Protein AF-A0A382QS64-F1 (afdb_monomer_lite)

Radius of gyration: 21.11 Å; chains: 1; bounding box: 55×34×50 Å

Sequence (162 aa):
MAIELFGFSIGRVDKDEKRKKSFALPEPEDGALEAGPTGSAYGMHVDFEGLAKNEKDMIEKYRDMANFPECDQAIDDVINEAIVTNREESPVSISLEKSDLSDNIKESIKTEFTELVRLLDFRKVGYELVKKWYVDGRMYFHIIIDDKNPKRGILELRPIDP

InterPro domains:
  IPR010823 Portal protein Gp20 [PF07230] (55-162)

Secondary structure (DSSP, 8-state):
--EEETTEEES-------S---SS----SSS-----S-TTS-SSS--HHHHHHHHHHHHHHHHHHHTSHHHHHHHHHHHHHH----SSS-S-----TT----HHHHHHHHHHHHHHHHHTTHHHHHHHHHHHHHHHS--EEEEEE-TT-GGG-EEEEEEEP-

pLDDT: mean 74.37, std 18.1, range [33.56, 93.75]

Organism: NCBI:txid408172

Structure (mmCIF, N/CA/C/O backbone):
data_AF-A0A382QS64-F1
#
_entry.id   AF-A0A382QS64-F1
#
loop_
_atom_site.group_PDB
_atom_site.id
_atom_site.type_symbol
_atom_site.label_atom_id
_atom_site.label_alt_id
_atom_site.label_comp_id
_atom_site.label_asym_id
_atom_site.label_entity_id
_atom_site.label_seq_id
_atom_site.pdbx_PDB_ins_code
_atom_site.Cartn_x
_atom_site.Cartn_y
_atom_site.Cartn_z
_atom_site.occupancy
_atom_site.B_iso_or_equiv
_atom_site.auth_seq_id
_atom_site.auth_comp_id
_atom_site.auth_asym_id
_atom_site.auth_atom_id
_atom_site.pdbx_PDB_model_num
ATOM 1 N N . MET A 1 1 ? -34.613 -1.741 -9.339 1.00 38.25 1 MET A N 1
ATOM 2 C CA . MET A 1 1 ? -34.887 -3.174 -9.103 1.00 38.25 1 MET A CA 1
ATOM 3 C C . MET A 1 1 ? -33.625 -3.727 -8.469 1.00 38.25 1 MET A C 1
ATOM 5 O O . MET A 1 1 ? -32.585 -3.642 -9.104 1.00 38.25 1 MET A O 1
ATOM 9 N N . ALA A 1 2 ? -33.677 -4.089 -7.187 1.00 33.56 2 ALA A N 1
ATOM 10 C CA . ALA A 1 2 ? -32.496 -4.518 -6.442 1.00 33.56 2 ALA A CA 1
ATOM 11 C C . ALA A 1 2 ? -32.080 -5.917 -6.911 1.00 33.56 2 ALA A C 1
ATOM 13 O O . ALA A 1 2 ? -32.927 -6.805 -6.998 1.00 33.56 2 ALA A O 1
ATOM 14 N N . ILE A 1 3 ? -30.803 -6.087 -7.240 1.00 49.25 3 ILE A N 1
ATOM 15 C CA . ILE A 1 3 ? -30.200 -7.391 -7.513 1.00 49.25 3 ILE A CA 1
ATOM 16 C C . ILE A 1 3 ? -29.212 -7.637 -6.379 1.00 49.25 3 ILE A C 1
ATOM 18 O O . ILE A 1 3 ? -28.339 -6.808 -6.122 1.00 49.25 3 ILE A O 1
ATOM 22 N N . GLU A 1 4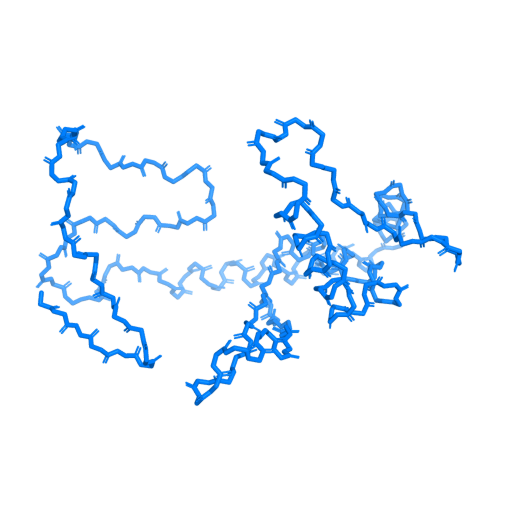 ? -29.388 -8.753 -5.681 1.00 42.53 4 GLU A N 1
ATOM 23 C CA . GLU A 1 4 ? -28.443 -9.218 -4.673 1.00 42.53 4 GLU A CA 1
ATOM 24 C C . GLU A 1 4 ? -27.333 -10.006 -5.366 1.00 42.53 4 GLU A C 1
ATOM 26 O O . GLU A 1 4 ? -27.596 -10.989 -6.062 1.00 42.53 4 GLU A O 1
ATOM 31 N N . LEU A 1 5 ? -26.089 -9.570 -5.177 1.00 41.75 5 LEU A N 1
ATOM 32 C CA . LEU A 1 5 ? -24.909 -10.292 -5.634 1.00 41.75 5 LEU A CA 1
ATOM 33 C C . LEU A 1 5 ? -23.866 -10.270 -4.513 1.00 41.75 5 LEU A C 1
ATOM 35 O O . LEU A 1 5 ? -23.545 -9.211 -3.982 1.00 41.75 5 LEU A O 1
ATOM 39 N N . PHE A 1 6 ? -23.364 -11.450 -4.142 1.00 50.06 6 PHE A N 1
ATOM 40 C CA . PHE A 1 6 ? -22.308 -11.635 -3.134 1.00 50.06 6 PHE A CA 1
ATOM 41 C C . PHE A 1 6 ? -22.556 -10.915 -1.797 1.00 50.06 6 PHE A C 1
ATOM 43 O O . PHE A 1 6 ? -21.678 -10.242 -1.276 1.00 50.06 6 PHE A O 1
ATOM 50 N N . GLY A 1 7 ? -23.767 -11.031 -1.244 1.00 53.16 7 GLY A N 1
ATOM 51 C CA . GLY A 1 7 ? -24.070 -10.515 0.098 1.00 53.16 7 GLY A CA 1
ATOM 52 C C . GLY A 1 7 ? -24.173 -8.988 0.216 1.00 53.16 7 GLY A C 1
ATOM 53 O O . GLY A 1 7 ? -24.480 -8.496 1.298 1.00 53.16 7 GLY A O 1
ATOM 54 N N . PHE A 1 8 ? -24.002 -8.237 -0.878 1.00 50.72 8 PHE A N 1
ATOM 55 C CA . PHE A 1 8 ? -24.231 -6.794 -0.923 1.00 50.72 8 PHE A CA 1
ATOM 56 C C . PHE A 1 8 ? -25.457 -6.454 -1.775 1.00 50.72 8 PHE A C 1
ATOM 58 O O . PHE A 1 8 ? -25.634 -6.935 -2.896 1.00 50.72 8 PHE A O 1
ATOM 65 N N . SER A 1 9 ? -26.306 -5.569 -1.251 1.00 46.97 9 SER A N 1
ATOM 66 C CA . SER A 1 9 ? -27.382 -4.943 -2.014 1.00 46.97 9 SER A CA 1
ATOM 67 C C . SER A 1 9 ? -26.825 -3.753 -2.803 1.00 46.97 9 SER A C 1
ATOM 69 O O . SER A 1 9 ? -26.546 -2.700 -2.224 1.00 46.97 9 SER A O 1
ATOM 71 N N . ILE A 1 10 ? -26.691 -3.879 -4.125 1.00 52.75 10 ILE A N 1
ATOM 72 C CA . ILE A 1 10 ? -26.449 -2.723 -4.999 1.00 52.75 10 ILE A CA 1
ATOM 73 C C . ILE A 1 10 ? -27.797 -2.034 -5.234 1.00 52.75 10 ILE A C 1
ATOM 75 O O . ILE A 1 10 ? -28.620 -2.439 -6.054 1.00 52.75 10 ILE A O 1
ATOM 79 N N . GLY A 1 11 ? -28.043 -1.008 -4.424 1.00 42.03 11 GLY A N 1
ATOM 80 C CA . GLY A 1 11 ? -29.246 -0.187 -4.466 1.00 42.03 11 GLY A CA 1
ATOM 81 C C . GLY A 1 11 ? -29.339 0.663 -3.209 1.00 42.03 11 GLY A C 1
ATOM 82 O O . GLY A 1 11 ? -29.645 0.164 -2.130 1.00 42.03 11 GLY A O 1
ATOM 83 N N . ARG A 1 12 ? -29.061 1.960 -3.340 1.00 46.84 12 ARG A N 1
ATOM 84 C CA . ARG A 1 12 ? -29.266 2.930 -2.266 1.00 46.84 12 ARG A CA 1
ATOM 85 C C . ARG A 1 12 ? -30.778 3.037 -2.048 1.00 46.84 12 ARG A C 1
ATOM 87 O O . ARG A 1 12 ? -31.506 3.343 -2.984 1.00 46.84 12 ARG A O 1
ATOM 94 N N . VAL A 1 13 ? -31.265 2.734 -0.846 1.00 45.25 13 VAL A N 1
ATOM 95 C CA . VAL A 1 13 ? -32.657 3.032 -0.481 1.00 45.25 13 VAL A CA 1
ATOM 96 C C . VAL A 1 13 ? -32.771 4.554 -0.448 1.00 45.25 13 VAL A C 1
ATOM 98 O O . VAL A 1 13 ? -32.215 5.198 0.443 1.00 45.25 13 VAL A O 1
ATOM 101 N N . ASP A 1 14 ? -33.406 5.120 -1.473 1.00 44.34 14 ASP A N 1
ATOM 102 C CA . ASP A 1 14 ? -33.619 6.554 -1.643 1.00 44.34 14 ASP A CA 1
ATOM 103 C C . ASP A 1 14 ? -34.281 7.157 -0.400 1.00 44.34 14 ASP A C 1
ATOM 105 O O . ASP A 1 14 ? -35.472 6.970 -0.143 1.00 44.34 14 ASP A O 1
ATOM 109 N N . LYS A 1 15 ? -33.499 7.897 0.388 1.00 45.78 15 LYS A N 1
ATOM 110 C CA . LYS A 1 15 ? -34.021 8.776 1.443 1.00 45.78 15 LYS A CA 1
ATOM 111 C C . LYS A 1 15 ? -33.520 10.213 1.375 1.00 45.78 15 LYS A C 1
ATOM 113 O O . LYS A 1 15 ? -33.890 10.997 2.236 1.00 45.78 15 LYS A O 1
ATOM 118 N N . ASP A 1 16 ? -32.806 10.577 0.312 1.00 42.16 16 ASP A N 1
ATOM 119 C CA . ASP A 1 16 ? -32.378 11.955 0.065 1.00 42.16 16 ASP A CA 1
ATOM 120 C C . ASP A 1 16 ? -32.664 12.380 -1.382 1.00 42.16 16 ASP A C 1
ATOM 122 O O . ASP A 1 16 ? -31.803 12.855 -2.121 1.00 42.16 16 ASP A O 1
ATOM 126 N N . GLU A 1 17 ? -33.928 12.266 -1.796 1.00 50.81 17 GLU A N 1
ATOM 127 C CA . GLU A 1 17 ? -34.442 13.117 -2.867 1.00 50.81 17 GLU A CA 1
ATOM 128 C C . GLU A 1 17 ? -34.490 14.565 -2.363 1.00 50.81 17 GLU A C 1
ATOM 130 O O . GLU A 1 17 ? -35.501 15.019 -1.824 1.00 50.81 17 GLU A O 1
ATOM 135 N N . LYS A 1 18 ? -33.402 15.322 -2.550 1.00 47.50 18 LYS A N 1
ATOM 136 C CA . LYS A 1 18 ? -33.482 16.779 -2.731 1.00 47.50 18 LYS A CA 1
ATOM 137 C C . LYS A 1 18 ? -32.209 17.367 -3.346 1.00 47.50 18 LYS A C 1
ATOM 139 O O . LYS A 1 18 ? -31.224 17.635 -2.676 1.00 47.50 18 LYS A O 1
ATOM 144 N N . ARG A 1 19 ? -32.382 17.745 -4.619 1.00 46.56 19 ARG A N 1
ATOM 145 C CA . ARG A 1 19 ? -31.751 18.876 -5.326 1.00 46.56 19 ARG A CA 1
ATOM 146 C C . ARG A 1 19 ? -30.283 18.716 -5.738 1.00 46.56 19 ARG A C 1
ATOM 148 O O . ARG A 1 19 ? -29.386 19.213 -5.073 1.00 46.56 19 ARG A O 1
ATOM 155 N N . LYS A 1 20 ? -30.102 18.231 -6.971 1.00 42.62 20 LYS A N 1
ATOM 156 C CA . LYS A 1 20 ? -29.605 19.007 -8.132 1.00 42.62 20 LYS A CA 1
ATOM 157 C C . LYS A 1 20 ? -29.721 18.120 -9.381 1.00 42.62 20 LYS A C 1
ATOM 159 O O . LYS A 1 20 ? -28.864 17.286 -9.629 1.00 42.62 20 LYS A O 1
ATOM 164 N N . LYS A 1 21 ? -30.788 18.280 -10.175 1.00 46.56 21 LYS A N 1
ATOM 165 C CA . LYS A 1 21 ? -30.791 17.786 -11.563 1.00 46.56 21 LYS A CA 1
ATOM 166 C C . LYS A 1 21 ? -29.942 18.758 -12.382 1.00 46.56 21 LYS A C 1
ATOM 168 O O . LYS A 1 21 ? -30.471 19.729 -12.911 1.00 46.56 21 LYS A O 1
ATOM 173 N N . SER A 1 22 ? -28.630 18.545 -12.393 1.00 44.28 22 SER A N 1
ATOM 174 C CA . SER A 1 22 ? -27.782 19.062 -13.465 1.00 44.28 22 SER A CA 1
ATOM 175 C C . SER A 1 22 ? -27.811 18.033 -14.592 1.00 44.28 22 SER A C 1
ATOM 177 O O . SER A 1 22 ? -27.730 16.839 -14.324 1.00 44.28 22 SER A O 1
ATOM 179 N N . PHE A 1 23 ? -27.980 18.481 -15.835 1.00 53.94 23 PHE A N 1
ATOM 180 C CA . PHE A 1 23 ? -27.843 17.622 -17.020 1.00 5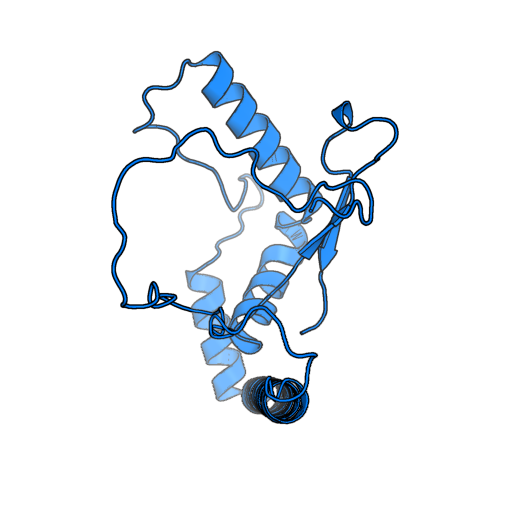3.94 23 PHE A CA 1
ATOM 181 C C . PHE A 1 23 ? -26.372 17.331 -17.351 1.00 53.94 23 PHE A C 1
ATOM 183 O O . PHE A 1 23 ? -26.097 16.514 -18.223 1.00 53.94 23 PHE A O 1
ATOM 190 N N . ALA A 1 24 ? -25.444 18.009 -16.667 1.00 54.03 24 ALA A N 1
ATOM 191 C CA . ALA A 1 24 ? -24.032 17.677 -16.700 1.00 54.03 24 ALA A CA 1
ATOM 192 C C . ALA A 1 24 ? -23.781 16.472 -15.791 1.00 54.03 24 ALA A C 1
ATOM 194 O O . ALA A 1 24 ? -24.189 16.472 -14.624 1.00 54.03 24 ALA A O 1
ATOM 195 N N . LEU A 1 25 ? -23.136 15.459 -16.360 1.00 56.69 25 LEU A N 1
ATOM 196 C CA . LEU A 1 25 ? -22.570 14.339 -15.624 1.00 56.69 25 LEU A CA 1
ATOM 197 C C . LEU A 1 25 ? -21.569 14.865 -14.578 1.00 56.69 25 LEU A C 1
ATOM 199 O O . LEU A 1 25 ? -20.909 15.875 -14.837 1.00 56.69 25 LEU A O 1
ATOM 203 N N . PRO A 1 26 ? -21.525 14.279 -13.370 1.00 60.28 26 PRO A N 1
ATOM 204 C CA . PRO A 1 26 ? -20.541 14.663 -12.371 1.00 60.28 26 PRO A CA 1
ATOM 205 C C . PRO A 1 26 ? -19.158 14.217 -12.844 1.00 60.28 26 PRO A C 1
ATOM 207 O O . PRO A 1 26 ? -18.838 13.050 -12.684 1.00 60.28 26 PRO A O 1
ATOM 210 N N . GLU A 1 27 ? -18.352 15.139 -13.375 1.00 57.28 27 GLU A N 1
ATOM 211 C CA . GLU A 1 27 ? -16.979 14.840 -13.800 1.00 57.28 27 GLU A CA 1
ATOM 212 C C . GLU A 1 27 ? -16.237 14.084 -12.681 1.00 57.28 27 GLU A C 1
ATOM 214 O O . GLU A 1 27 ? -16.058 14.639 -11.590 1.00 57.28 27 GLU A O 1
ATOM 219 N N . PRO A 1 28 ? -15.845 12.813 -12.885 1.00 58.44 28 PRO A N 1
ATOM 220 C CA . PRO A 1 28 ? -15.009 12.117 -11.931 1.00 58.44 28 PRO A CA 1
ATOM 221 C C . PRO A 1 28 ? -13.666 12.838 -11.923 1.00 58.44 28 PRO A C 1
ATOM 223 O O . PRO A 1 28 ? -13.010 12.953 -12.956 1.00 58.44 28 PRO A O 1
ATOM 226 N N . GLU A 1 29 ? -13.282 13.367 -10.763 1.00 57.28 29 GLU A N 1
ATOM 227 C CA . GLU A 1 29 ? -12.073 14.187 -10.644 1.00 57.28 29 GLU A CA 1
ATOM 228 C C . GLU A 1 29 ? -10.789 13.386 -10.919 1.00 57.28 29 GLU A C 1
ATOM 230 O O . GLU A 1 29 ? -9.805 13.980 -11.349 1.00 57.28 29 GLU A O 1
ATOM 235 N N . ASP A 1 30 ? -10.794 12.058 -10.724 1.00 58.66 30 ASP A N 1
ATOM 236 C CA . ASP A 1 30 ? -9.690 11.171 -11.112 1.00 58.66 30 ASP A CA 1
ATOM 237 C C . ASP A 1 30 ? -10.086 9.674 -11.087 1.00 58.66 30 ASP A C 1
ATOM 239 O O . ASP A 1 30 ? -10.998 9.263 -10.361 1.00 58.66 30 ASP A O 1
ATOM 243 N N . GLY A 1 31 ? -9.371 8.847 -11.857 1.00 59.84 31 GLY A N 1
ATOM 244 C CA . GLY A 1 31 ? -9.303 7.380 -11.761 1.00 59.84 31 GLY A CA 1
ATOM 245 C C . GLY A 1 31 ? -10.518 6.569 -12.232 1.00 59.84 31 GLY A C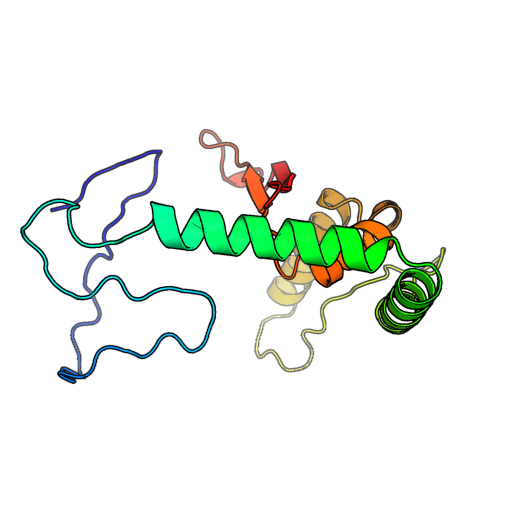 1
ATOM 246 O O . GLY A 1 31 ? -10.354 5.437 -12.687 1.00 59.84 31 GLY A O 1
ATOM 247 N N . ALA A 1 32 ? -11.733 7.109 -12.146 1.00 64.19 32 ALA A N 1
ATOM 248 C CA . ALA A 1 32 ? -12.948 6.421 -12.575 1.00 64.19 32 ALA A CA 1
ATOM 249 C C . ALA A 1 32 ? -13.379 6.876 -13.974 1.00 64.19 32 ALA A C 1
ATOM 251 O O . ALA A 1 32 ? -13.622 8.055 -14.213 1.00 64.19 32 ALA A O 1
ATOM 252 N N . LEU A 1 33 ? -13.533 5.926 -14.897 1.00 57.75 33 LEU A N 1
ATOM 253 C CA . LEU A 1 33 ? -14.139 6.190 -16.200 1.00 57.75 33 LEU A CA 1
ATOM 254 C C . LEU A 1 33 ? -15.654 6.360 -16.037 1.00 57.75 33 LEU A C 1
ATOM 256 O O . LEU A 1 33 ? -16.327 5.484 -15.487 1.00 57.75 33 LEU A O 1
ATOM 260 N N . GLU A 1 34 ? -16.212 7.454 -16.555 1.00 54.75 34 GLU A N 1
ATOM 261 C CA . GLU A 1 34 ? -17.664 7.586 -16.660 1.00 54.75 34 GLU A CA 1
ATOM 262 C C . GLU A 1 34 ? -18.201 6.618 -17.715 1.00 54.75 34 GLU A C 1
ATOM 264 O O . GLU A 1 34 ? -18.066 6.829 -18.921 1.00 54.75 34 GLU A O 1
ATOM 269 N N . ALA A 1 35 ? -18.893 5.572 -17.272 1.00 51.81 35 ALA A N 1
ATOM 270 C CA . ALA A 1 35 ? -19.873 4.926 -18.126 1.00 51.81 35 ALA A CA 1
ATOM 271 C C . ALA A 1 35 ? -21.080 5.873 -18.227 1.00 51.81 35 ALA A C 1
ATOM 273 O O . ALA A 1 35 ? -21.838 6.030 -17.268 1.00 51.81 35 ALA A O 1
ATOM 274 N N . GLY A 1 36 ? -21.231 6.545 -19.372 1.00 44.66 36 GLY A N 1
ATOM 275 C CA . GLY A 1 36 ? -22.323 7.488 -19.611 1.00 44.66 36 GLY A CA 1
ATOM 276 C C . GLY A 1 36 ? -23.713 6.894 -19.304 1.00 44.66 36 GLY A C 1
ATOM 277 O O . GLY A 1 36 ? -23.915 5.677 -19.374 1.00 44.66 36 GLY A O 1
ATOM 278 N N . PRO A 1 37 ? -24.716 7.730 -18.975 1.00 45.78 37 PRO A N 1
ATOM 279 C CA . PRO A 1 37 ? -26.010 7.287 -18.487 1.00 45.78 37 PRO A CA 1
ATOM 280 C C . PRO A 1 37 ? -26.864 6.855 -19.678 1.00 45.78 37 PRO A C 1
ATOM 282 O O . PRO A 1 37 ? -27.729 7.584 -20.152 1.00 45.78 37 PRO A O 1
ATOM 285 N N . THR A 1 38 ? -26.627 5.655 -20.196 1.00 39.66 38 THR A N 1
ATOM 286 C CA . THR A 1 38 ? -27.539 5.008 -21.147 1.00 39.66 38 THR A CA 1
ATOM 287 C C . THR A 1 38 ? -28.050 3.719 -20.527 1.00 39.66 38 THR A C 1
ATOM 289 O O . THR A 1 38 ? -27.745 2.604 -20.943 1.00 39.66 38 THR A O 1
ATOM 292 N N . GLY A 1 39 ? -28.846 3.880 -19.468 1.00 45.06 39 GLY A N 1
ATOM 293 C CA . GLY A 1 39 ? -29.652 2.792 -18.939 1.00 45.06 39 GLY A CA 1
ATOM 294 C C . GLY A 1 39 ? -30.614 2.320 -20.023 1.00 45.06 39 GLY A C 1
ATOM 295 O O . GLY A 1 39 ? -31.574 3.028 -20.306 1.00 45.06 39 GLY A O 1
ATOM 296 N N . SER A 1 40 ? -30.318 1.180 -20.659 1.00 39.78 40 SER A N 1
ATOM 297 C CA . SER A 1 40 ? -31.267 0.205 -21.251 1.00 39.78 40 SER A CA 1
ATOM 298 C C . SER A 1 40 ? -30.719 -0.626 -22.426 1.00 39.78 40 SER A C 1
ATOM 300 O O . SER A 1 40 ? -31.445 -1.493 -22.905 1.00 39.78 40 SER A O 1
ATOM 302 N N . ALA A 1 41 ? -29.463 -0.464 -22.865 1.00 38.91 41 ALA A N 1
ATOM 303 C CA . ALA A 1 41 ? -28.907 -1.271 -23.962 1.00 38.91 41 ALA A CA 1
ATOM 304 C C . ALA A 1 41 ? -27.509 -1.825 -23.634 1.00 38.91 41 ALA A C 1
ATOM 306 O O . ALA A 1 41 ? -26.498 -1.162 -23.823 1.00 38.91 41 ALA A O 1
ATOM 307 N N . TYR A 1 42 ? -27.492 -3.048 -23.096 1.00 40.06 42 TYR A N 1
ATOM 308 C CA . TYR A 1 42 ? -26.424 -4.054 -23.167 1.00 40.06 42 TYR A CA 1
ATOM 309 C C . TYR A 1 42 ? -25.061 -3.604 -23.747 1.00 40.06 42 TYR A C 1
ATOM 311 O O . TYR A 1 42 ? -24.887 -3.575 -24.959 1.00 40.06 42 TYR A O 1
ATOM 319 N N . GLY A 1 43 ? -24.079 -3.352 -22.872 1.00 47.88 43 GLY A N 1
ATOM 320 C CA . GLY A 1 43 ? -22.676 -3.803 -22.983 1.00 47.88 43 GLY A CA 1
ATOM 321 C C . GLY A 1 43 ? -21.811 -3.465 -24.209 1.00 47.88 43 GLY A C 1
ATOM 322 O O . GLY A 1 43 ? -20.672 -3.911 -24.237 1.00 47.88 43 GLY A O 1
ATOM 323 N N . MET A 1 44 ? -22.291 -2.727 -25.213 1.00 46.62 44 MET A N 1
ATOM 324 C CA . MET A 1 44 ? -21.619 -2.666 -26.524 1.00 46.62 44 MET A CA 1
ATOM 325 C C . MET A 1 44 ? -20.724 -1.437 -26.750 1.00 46.62 44 MET A C 1
ATOM 327 O O . MET A 1 44 ? -20.007 -1.385 -27.745 1.00 46.62 44 MET A O 1
ATOM 331 N N . HIS A 1 45 ? -20.712 -0.461 -25.838 1.00 45.25 45 HIS A N 1
ATOM 332 C CA . HIS A 1 45 ? -19.928 0.773 -26.001 1.00 45.25 45 HIS A CA 1
ATOM 333 C C . HIS A 1 45 ? -19.179 1.201 -24.735 1.00 45.25 45 HIS A C 1
ATOM 335 O O . HIS A 1 45 ? -19.029 2.390 -24.475 1.00 45.25 45 HIS A O 1
ATOM 341 N N . VAL A 1 46 ? -18.697 0.243 -23.945 1.00 51.97 46 VAL A N 1
ATOM 342 C CA . VAL A 1 46 ? -17.591 0.524 -23.024 1.00 51.97 46 VAL A CA 1
ATOM 343 C C . VAL A 1 46 ? -16.425 -0.328 -23.496 1.00 51.97 46 VAL A C 1
ATOM 345 O O . VAL A 1 46 ? -16.428 -1.543 -23.309 1.00 51.97 46 VAL A O 1
ATOM 348 N N . ASP A 1 47 ? -15.482 0.300 -24.198 1.00 53.34 47 ASP A N 1
ATOM 349 C CA . ASP A 1 47 ? -14.265 -0.346 -24.693 1.00 53.34 47 ASP A CA 1
ATOM 350 C C . ASP A 1 47 ? -13.303 -0.613 -23.525 1.00 53.34 47 ASP A C 1
ATOM 352 O O . ASP A 1 47 ? -12.270 0.032 -23.356 1.00 53.34 47 ASP A O 1
ATOM 356 N N . PHE A 1 48 ? -13.688 -1.554 -22.663 1.00 56.44 48 PHE A N 1
ATOM 357 C CA . PHE A 1 48 ? -12.848 -2.034 -21.571 1.00 56.44 48 PHE A CA 1
ATOM 358 C C . PHE A 1 48 ? -11.600 -2.752 -22.097 1.00 56.44 48 PHE A C 1
ATOM 360 O O . PHE A 1 48 ? -10.581 -2.780 -21.415 1.00 56.44 48 PHE A O 1
ATOM 367 N N . GLU A 1 49 ? -11.656 -3.327 -23.302 1.00 55.72 49 GLU A N 1
ATOM 368 C CA . GLU A 1 49 ? -10.573 -4.147 -23.843 1.00 55.72 49 GLU A CA 1
ATOM 369 C C . GLU A 1 49 ? -9.415 -3.300 -24.393 1.00 55.72 49 GLU A C 1
ATOM 371 O O . GLU A 1 49 ? -8.254 -3.627 -24.148 1.00 55.72 49 GLU A O 1
ATOM 376 N N . GLY A 1 50 ? -9.701 -2.201 -25.099 1.00 56.62 50 GLY A N 1
ATOM 377 C CA . GLY A 1 50 ? -8.681 -1.265 -25.581 1.00 56.62 50 GLY A CA 1
ATOM 378 C C . GLY A 1 50 ? -8.011 -0.480 -24.451 1.00 56.62 50 GLY A C 1
ATOM 379 O O . GLY A 1 50 ? -6.795 -0.281 -24.469 1.00 56.62 50 GLY A O 1
ATOM 380 N N . LEU A 1 51 ? -8.785 -0.089 -23.435 1.00 58.66 51 LEU A N 1
ATOM 381 C CA . LEU A 1 51 ? -8.279 0.648 -22.275 1.00 58.66 51 LEU A CA 1
ATOM 382 C C . LEU A 1 51 ? -7.430 -0.238 -21.359 1.00 58.66 51 LEU A C 1
ATOM 384 O O . LEU A 1 51 ? -6.298 0.131 -21.067 1.00 58.66 51 LEU A O 1
ATOM 388 N N . ALA A 1 52 ? -7.906 -1.434 -20.994 1.00 60.16 52 ALA A N 1
ATOM 389 C CA . ALA A 1 52 ? -7.139 -2.349 -20.145 1.00 60.16 52 ALA A CA 1
ATOM 390 C C . ALA A 1 52 ? -5.814 -2.787 -20.797 1.00 60.16 52 ALA A C 1
ATOM 392 O O . ALA A 1 52 ? -4.809 -2.940 -20.105 1.00 60.16 52 ALA A O 1
ATOM 393 N N . LYS A 1 53 ? -5.780 -2.952 -22.131 1.00 64.50 53 LYS A N 1
ATOM 394 C CA . LYS A 1 53 ? -4.529 -3.224 -22.862 1.00 64.50 53 LYS A CA 1
ATOM 395 C C . LYS A 1 53 ? -3.553 -2.056 -22.761 1.00 64.50 53 LYS A C 1
ATOM 397 O O . LYS A 1 53 ? -2.397 -2.270 -22.424 1.00 64.50 53 LYS A O 1
ATOM 402 N N . ASN A 1 54 ? -4.023 -0.829 -22.988 1.00 73.25 54 ASN A N 1
ATOM 403 C CA . ASN A 1 54 ? -3.167 0.352 -22.898 1.00 73.25 54 ASN A CA 1
ATOM 404 C C . ASN A 1 54 ? -2.634 0.563 -21.470 1.00 73.25 54 ASN A C 1
ATOM 406 O O . ASN A 1 54 ? -1.465 0.875 -21.283 1.00 73.25 54 ASN A O 1
ATOM 410 N N . GLU A 1 55 ? -3.462 0.346 -20.450 1.00 75.06 55 GLU A N 1
ATOM 411 C CA . GLU A 1 55 ? -3.042 0.450 -19.051 1.00 75.06 55 GLU A CA 1
ATOM 412 C C . GLU A 1 55 ? -1.977 -0.579 -18.676 1.00 75.06 55 GLU A C 1
ATOM 414 O O . GLU A 1 55 ? -0.971 -0.221 -18.061 1.00 75.06 55 GLU A O 1
ATOM 419 N N . LYS A 1 56 ? -2.163 -1.833 -19.094 1.00 81.75 56 LYS A N 1
ATOM 420 C CA . LYS A 1 56 ? -1.178 -2.890 -18.879 1.00 81.75 56 LYS A CA 1
ATOM 421 C C . LYS A 1 56 ? 0.143 -2.580 -19.585 1.00 81.75 56 LYS A C 1
ATOM 423 O O . LYS A 1 56 ? 1.198 -2.675 -18.963 1.00 81.75 56 LYS A O 1
ATOM 428 N N . ASP A 1 57 ? 0.084 -2.137 -20.839 1.00 84.31 57 ASP A N 1
ATOM 429 C CA . ASP A 1 57 ? 1.272 -1.743 -21.603 1.00 84.31 57 ASP A CA 1
ATOM 430 C C . ASP A 1 57 ? 2.016 -0.572 -20.935 1.00 84.31 57 ASP A C 1
ATOM 432 O O . ASP A 1 57 ? 3.241 -0.471 -21.021 1.00 84.31 57 ASP A O 1
ATOM 436 N N . MET A 1 58 ? 1.296 0.338 -20.270 1.00 84.38 58 MET A N 1
ATOM 437 C CA . MET A 1 58 ? 1.901 1.437 -19.514 1.00 84.38 58 MET A CA 1
ATOM 438 C C . MET A 1 58 ? 2.579 0.951 -18.231 1.00 84.38 58 MET A C 1
ATOM 440 O O . MET A 1 58 ? 3.702 1.371 -17.963 1.00 84.38 58 MET A O 1
ATOM 444 N N . ILE A 1 59 ? 1.950 0.043 -17.480 1.00 87.56 59 ILE A N 1
ATOM 445 C CA . ILE A 1 59 ? 2.556 -0.560 -16.282 1.00 87.56 59 ILE A CA 1
ATOM 446 C C . ILE A 1 59 ? 3.833 -1.320 -16.653 1.00 87.56 59 ILE A C 1
ATOM 448 O O . ILE A 1 59 ? 4.862 -1.142 -16.004 1.00 87.56 59 ILE A O 1
ATOM 452 N N . GLU A 1 60 ? 3.805 -2.116 -17.725 1.00 89.12 60 GLU A N 1
ATOM 453 C CA . GLU A 1 60 ? 4.992 -2.830 -18.210 1.00 89.12 60 GLU A CA 1
ATOM 454 C C . GLU A 1 60 ? 6.125 -1.853 -18.560 1.00 89.12 60 GLU A C 1
ATOM 456 O O . GLU A 1 60 ? 7.252 -2.035 -18.104 1.00 89.12 60 GLU A O 1
ATOM 461 N N . LYS A 1 61 ? 5.822 -0.743 -19.248 1.00 89.19 61 LYS A N 1
ATOM 462 C CA . LYS A 1 61 ? 6.814 0.313 -19.523 1.00 89.19 61 LYS A CA 1
ATOM 463 C C . LYS A 1 61 ? 7.364 0.966 -18.257 1.00 89.19 61 LYS A C 1
ATOM 465 O O . LYS A 1 61 ? 8.554 1.267 -18.215 1.00 89.19 61 LYS A O 1
ATOM 470 N N . TYR A 1 62 ? 6.536 1.226 -17.243 1.00 89.94 62 TYR A N 1
ATOM 471 C CA . TYR A 1 62 ? 7.011 1.802 -15.981 1.00 89.94 62 TYR A CA 1
ATOM 472 C C . TYR A 1 62 ? 7.941 0.843 -15.239 1.00 89.94 62 TYR A C 1
ATOM 474 O O . TYR A 1 62 ? 9.005 1.262 -14.782 1.00 89.94 62 TYR A O 1
ATOM 482 N N . ARG A 1 63 ? 7.595 -0.448 -15.197 1.00 90.56 63 ARG A N 1
ATOM 483 C CA . ARG A 1 63 ? 8.447 -1.499 -14.624 1.00 90.56 63 ARG A CA 1
ATOM 484 C C . ARG A 1 63 ? 9.764 -1.634 -15.393 1.00 90.56 63 ARG A C 1
ATOM 486 O O . ARG A 1 63 ? 10.818 -1.728 -14.772 1.00 90.56 63 ARG A O 1
ATOM 493 N N . ASP A 1 64 ? 9.727 -1.562 -16.723 1.00 91.94 64 ASP A N 1
ATOM 494 C CA . ASP A 1 64 ? 10.931 -1.569 -17.559 1.00 91.94 64 ASP A CA 1
ATOM 495 C C . ASP A 1 64 ? 11.822 -0.350 -17.296 1.00 91.94 64 ASP A C 1
ATOM 497 O O . ASP A 1 64 ? 13.040 -0.489 -17.183 1.00 91.94 64 ASP A O 1
ATOM 501 N N . MET A 1 65 ? 11.232 0.840 -17.149 1.00 89.12 65 MET A N 1
ATOM 502 C CA . MET A 1 65 ? 11.980 2.055 -16.822 1.00 89.12 65 MET A CA 1
ATOM 503 C C . MET A 1 65 ? 12.587 2.008 -15.416 1.00 89.12 65 MET A C 1
ATOM 505 O O . MET A 1 65 ? 13.714 2.458 -15.223 1.00 89.12 65 MET A O 1
ATOM 509 N N . ALA A 1 66 ? 11.883 1.420 -14.449 1.00 90.00 66 ALA A N 1
ATOM 510 C CA . ALA A 1 66 ? 12.393 1.239 -13.094 1.00 90.00 66 ALA A CA 1
ATOM 511 C C . ALA A 1 66 ? 13.621 0.310 -13.031 1.00 90.00 66 ALA A C 1
ATOM 513 O O . ALA A 1 66 ? 14.381 0.386 -12.074 1.00 90.00 66 ALA A O 1
ATOM 514 N N . ASN A 1 67 ? 13.868 -0.523 -14.051 1.00 90.25 67 ASN A N 1
ATOM 515 C CA . ASN A 1 67 ? 15.057 -1.381 -14.108 1.00 90.25 67 ASN A CA 1
ATOM 516 C C . ASN A 1 67 ? 16.349 -0.628 -14.476 1.00 90.25 67 ASN A C 1
ATOM 518 O O . ASN A 1 67 ? 17.441 -1.183 -14.322 1.00 90.25 67 ASN A O 1
ATOM 522 N N . PHE A 1 68 ? 16.269 0.602 -14.999 1.00 93.38 68 PHE A N 1
ATOM 523 C CA . PHE A 1 68 ? 17.473 1.390 -15.270 1.00 93.38 68 PHE A CA 1
ATOM 524 C C . PHE A 1 68 ? 18.104 1.856 -13.948 1.00 93.38 68 PHE A C 1
ATOM 526 O O . PHE A 1 68 ? 17.397 2.448 -13.137 1.00 93.38 68 PHE A O 1
ATOM 533 N N . PRO A 1 69 ? 19.426 1.684 -13.734 1.00 92.62 69 PRO A N 1
ATOM 534 C CA . PRO A 1 69 ? 20.064 1.987 -12.447 1.00 92.62 69 PRO A CA 1
ATOM 535 C C . PRO A 1 69 ? 19.871 3.427 -11.952 1.00 92.62 69 PRO A C 1
ATOM 537 O O . PRO A 1 69 ? 19.715 3.656 -10.759 1.00 92.62 69 PRO A O 1
ATOM 540 N N . GLU A 1 70 ? 19.866 4.402 -12.864 1.00 92.19 70 GLU A N 1
ATOM 541 C CA . GLU A 1 70 ? 19.649 5.817 -12.530 1.00 92.19 70 GLU A CA 1
ATOM 542 C C . GLU A 1 70 ? 18.204 6.078 -12.078 1.00 92.19 70 GLU A C 1
ATOM 544 O O . GLU A 1 70 ? 17.967 6.869 -11.166 1.00 92.19 70 GLU A O 1
ATOM 549 N N . CYS A 1 71 ? 17.239 5.391 -12.696 1.00 91.19 71 CYS A N 1
ATOM 550 C CA . CYS A 1 71 ? 15.831 5.477 -12.326 1.00 91.19 71 CYS A CA 1
ATOM 551 C C . CYS A 1 71 ? 15.556 4.740 -11.013 1.00 91.19 71 CYS A C 1
ATOM 553 O O . CYS A 1 71 ? 14.848 5.285 -10.175 1.00 91.19 71 CYS A O 1
ATOM 555 N N . ASP A 1 72 ? 16.134 3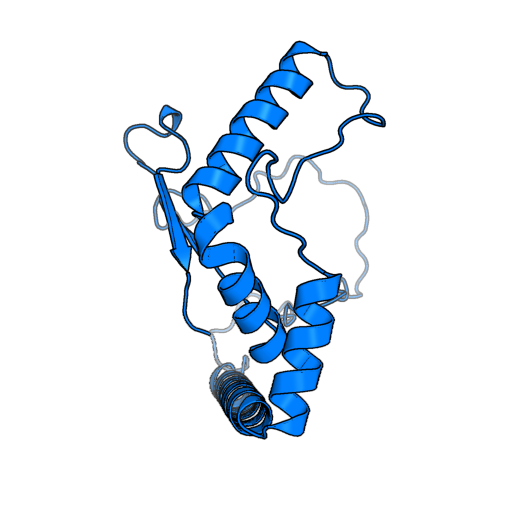.554 -10.811 1.00 91.75 72 ASP A N 1
ATOM 556 C CA . ASP A 1 72 ? 16.006 2.790 -9.564 1.00 91.75 72 ASP A CA 1
ATOM 557 C C . ASP A 1 72 ? 16.533 3.597 -8.372 1.00 91.75 72 ASP A C 1
ATOM 559 O O . ASP A 1 72 ? 15.842 3.740 -7.366 1.00 91.75 72 ASP A O 1
ATOM 563 N N . GLN A 1 73 ? 17.699 4.235 -8.529 1.00 93.75 73 GLN A N 1
ATOM 564 C CA . GLN A 1 73 ? 18.252 5.115 -7.502 1.0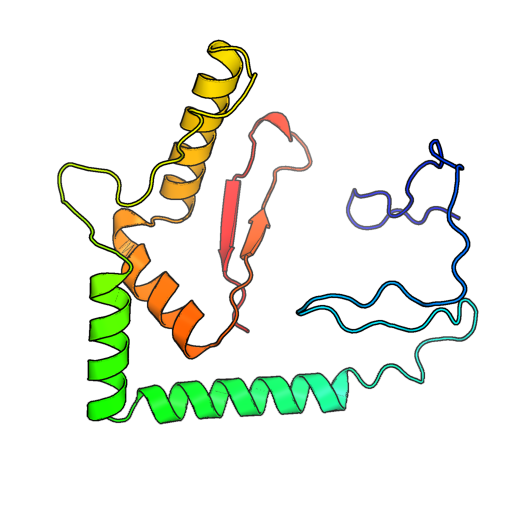0 93.75 73 GLN A CA 1
ATOM 565 C C . GLN A 1 73 ? 17.338 6.316 -7.217 1.00 93.75 73 GLN A C 1
ATOM 567 O O . GLN A 1 73 ? 17.082 6.627 -6.058 1.00 93.75 73 GLN A O 1
ATOM 572 N N . ALA A 1 74 ? 16.805 6.968 -8.255 1.00 93.69 74 ALA A N 1
ATOM 573 C CA . ALA A 1 74 ? 15.885 8.089 -8.075 1.00 93.69 74 ALA A CA 1
ATOM 574 C C . ALA A 1 74 ? 14.574 7.670 -7.382 1.00 93.69 74 ALA A C 1
ATOM 576 O O . ALA A 1 74 ? 14.051 8.407 -6.548 1.00 93.69 74 ALA A O 1
ATOM 577 N N . ILE A 1 75 ? 14.046 6.488 -7.710 1.00 92.19 75 ILE A N 1
ATOM 578 C CA . ILE A 1 75 ? 12.859 5.915 -7.067 1.00 92.19 75 ILE A CA 1
ATOM 579 C C . ILE A 1 75 ? 13.152 5.629 -5.590 1.00 92.19 75 ILE A C 1
ATOM 581 O O . ILE A 1 75 ? 12.358 6.001 -4.726 1.00 92.19 75 ILE A O 1
ATOM 585 N N . ASP A 1 76 ? 14.295 5.013 -5.293 1.00 91.56 76 ASP A N 1
ATOM 586 C CA . ASP A 1 76 ? 14.707 4.712 -3.925 1.00 91.56 76 ASP A CA 1
ATOM 587 C C . ASP A 1 76 ? 14.890 5.987 -3.089 1.00 91.56 76 ASP A C 1
ATOM 589 O O . ASP A 1 76 ? 14.448 6.029 -1.941 1.00 91.56 76 ASP A O 1
ATOM 593 N N . ASP A 1 77 ? 15.466 7.052 -3.651 1.00 93.00 77 ASP A N 1
ATOM 594 C CA . ASP A 1 77 ? 15.603 8.340 -2.961 1.00 93.00 77 ASP A CA 1
ATOM 595 C C . ASP A 1 77 ? 14.227 8.922 -2.582 1.00 93.00 77 ASP A C 1
ATOM 597 O O . ASP A 1 77 ? 14.005 9.295 -1.427 1.00 93.00 77 ASP A O 1
ATOM 601 N N . VAL A 1 78 ? 13.259 8.910 -3.509 1.00 92.81 78 VAL A N 1
ATOM 602 C CA . VAL A 1 78 ? 11.884 9.380 -3.250 1.00 92.81 78 VAL A CA 1
ATOM 603 C C . VAL A 1 78 ? 11.199 8.554 -2.158 1.00 92.81 78 VAL A C 1
ATOM 605 O O . VAL A 1 78 ? 10.540 9.108 -1.277 1.00 92.81 78 VAL A O 1
ATOM 608 N N . ILE A 1 79 ? 11.339 7.227 -2.188 1.00 91.69 79 ILE A N 1
ATOM 609 C CA . ILE A 1 79 ? 10.678 6.346 -1.214 1.00 91.69 79 ILE A CA 1
ATOM 610 C C . ILE A 1 79 ? 11.317 6.484 0.168 1.00 91.69 79 ILE A C 1
ATOM 612 O O . ILE A 1 79 ? 10.595 6.492 1.166 1.00 91.69 79 ILE A O 1
ATOM 616 N N . ASN A 1 80 ? 12.642 6.629 0.240 1.00 89.94 80 ASN A N 1
ATOM 617 C CA . ASN A 1 80 ? 13.353 6.846 1.499 1.00 89.94 80 ASN A CA 1
ATOM 618 C C . ASN A 1 80 ? 12.976 8.181 2.157 1.00 89.94 80 ASN A C 1
ATOM 620 O O . ASN A 1 80 ? 12.904 8.255 3.384 1.00 89.94 80 ASN A O 1
ATOM 624 N N . GLU A 1 81 ? 12.698 9.225 1.369 1.00 89.19 81 GLU A N 1
ATOM 625 C CA . GLU A 1 81 ? 12.143 10.478 1.895 1.00 89.19 81 GLU A CA 1
ATOM 626 C C . GLU A 1 81 ? 10.673 10.336 2.319 1.00 89.19 81 GLU A C 1
ATOM 628 O O . GLU A 1 81 ? 10.254 10.936 3.312 1.00 89.19 81 GLU A O 1
ATOM 633 N N . ALA A 1 82 ? 9.883 9.533 1.600 1.00 86.88 82 ALA A N 1
ATOM 634 C CA . ALA A 1 82 ? 8.462 9.348 1.882 1.00 86.88 82 ALA A CA 1
ATOM 635 C C . ALA A 1 82 ? 8.194 8.483 3.125 1.00 86.88 82 ALA A C 1
ATOM 637 O O . ALA A 1 82 ? 7.260 8.760 3.881 1.00 86.88 82 ALA A O 1
ATOM 638 N N . ILE A 1 83 ? 8.978 7.421 3.336 1.00 85.56 83 ILE A N 1
ATOM 639 C CA . ILE A 1 83 ? 8.789 6.474 4.437 1.00 85.56 83 ILE A CA 1
ATOM 640 C C . ILE A 1 83 ? 10.088 6.291 5.200 1.00 85.56 83 ILE A C 1
ATOM 642 O O . ILE A 1 83 ? 11.022 5.634 4.749 1.00 85.56 83 ILE A O 1
ATOM 646 N N . VAL A 1 84 ? 10.069 6.748 6.447 1.00 81.75 84 VAL A N 1
ATOM 647 C CA . VAL A 1 84 ? 11.135 6.488 7.408 1.00 81.75 84 VAL A CA 1
ATOM 648 C C . VAL A 1 84 ? 10.641 5.460 8.417 1.00 81.75 84 VAL A C 1
ATOM 650 O O . VAL A 1 84 ? 9.789 5.741 9.259 1.00 81.75 84 VAL A O 1
ATOM 653 N N . THR A 1 85 ? 11.173 4.241 8.346 1.00 75.75 85 THR A N 1
ATOM 654 C CA . THR A 1 85 ? 10.877 3.199 9.336 1.00 75.75 85 THR A CA 1
ATOM 655 C C . THR A 1 85 ? 11.912 3.223 10.458 1.00 75.75 85 THR A C 1
ATOM 657 O O . THR A 1 85 ? 13.100 3.018 10.209 1.00 75.75 85 THR A O 1
ATOM 660 N N . ASN A 1 86 ? 11.472 3.408 11.704 1.00 75.38 86 ASN A N 1
ATOM 661 C CA . ASN A 1 86 ? 12.310 3.228 12.891 1.00 75.38 86 ASN A CA 1
ATOM 662 C C . ASN A 1 86 ? 12.016 1.864 13.553 1.00 75.38 86 ASN A C 1
ATOM 664 O O . ASN A 1 86 ? 10.948 1.282 13.367 1.00 75.38 86 ASN A O 1
ATOM 668 N N . ARG A 1 87 ? 12.962 1.324 14.331 1.00 70.06 87 ARG A N 1
ATOM 669 C CA . ARG A 1 87 ? 12.778 0.063 15.075 1.00 70.06 87 ARG A CA 1
ATOM 670 C C . ARG A 1 87 ? 11.819 0.212 16.255 1.00 70.06 87 ARG A C 1
ATOM 672 O O . ARG A 1 87 ? 11.148 -0.757 16.610 1.00 70.06 87 ARG A O 1
ATOM 679 N N . GLU A 1 88 ? 11.779 1.395 16.859 1.00 73.56 88 GLU A N 1
ATOM 680 C CA . GLU A 1 88 ? 11.031 1.648 18.096 1.00 73.56 88 GLU A CA 1
ATOM 681 C C . GLU A 1 88 ? 9.611 2.167 17.841 1.00 73.56 88 GLU A C 1
ATOM 683 O O . GLU A 1 88 ? 8.704 1.871 18.616 1.00 73.56 88 GLU A O 1
ATOM 688 N N . GLU A 1 89 ? 9.386 2.863 16.724 1.00 74.94 89 GLU A N 1
ATOM 689 C CA . GLU A 1 89 ? 8.119 3.539 16.433 1.00 74.94 89 GLU A CA 1
ATOM 690 C C . GLU A 1 89 ? 7.391 2.947 15.222 1.00 74.94 89 GLU A C 1
ATOM 692 O O . GLU A 1 89 ? 7.988 2.349 14.325 1.00 74.94 89 GLU A O 1
ATOM 697 N N . SER A 1 90 ? 6.062 3.095 15.208 1.00 73.56 90 SER A N 1
ATOM 698 C CA . SER A 1 90 ? 5.258 2.751 14.034 1.00 73.56 90 SER A CA 1
ATOM 699 C C . SER A 1 90 ? 5.554 3.747 12.908 1.00 73.56 90 SER A C 1
ATOM 701 O O . SER A 1 90 ? 5.520 4.949 13.163 1.00 73.56 90 SER A O 1
ATOM 703 N N . PRO A 1 91 ? 5.785 3.286 11.667 1.00 75.94 91 PRO A N 1
ATOM 704 C CA . PRO A 1 91 ? 6.117 4.170 10.547 1.00 75.94 91 PRO A CA 1
ATOM 705 C C . PRO A 1 91 ? 4.963 5.093 10.134 1.00 75.94 91 PRO A C 1
ATOM 707 O O . PRO A 1 91 ? 5.193 6.131 9.527 1.00 75.94 91 PRO A O 1
ATOM 710 N N . VAL A 1 92 ? 3.719 4.728 10.459 1.00 85.12 92 VAL A N 1
ATOM 711 C CA . VAL A 1 92 ? 2.529 5.535 10.169 1.00 85.12 92 VAL A CA 1
ATOM 712 C C . VAL A 1 92 ? 1.628 5.556 11.399 1.00 85.12 92 VAL A C 1
ATOM 714 O O . VAL A 1 92 ? 1.430 4.532 12.062 1.00 85.12 92 VAL A O 1
ATOM 717 N N . SER A 1 93 ? 1.071 6.730 11.698 1.00 85.44 93 SER A N 1
ATOM 718 C CA . SER A 1 93 ? 0.066 6.928 12.742 1.00 85.44 93 SER A CA 1
ATOM 719 C C . SER A 1 93 ? -1.016 7.901 12.273 1.00 85.44 93 SER A C 1
ATOM 721 O O . SER A 1 93 ? -0.776 8.757 11.422 1.00 85.44 93 SER A O 1
ATOM 723 N N . ILE A 1 94 ? -2.223 7.754 12.819 1.00 87.81 94 ILE A N 1
ATOM 724 C CA . ILE A 1 94 ? -3.356 8.626 12.507 1.00 87.81 94 ILE A CA 1
ATOM 725 C C . ILE A 1 94 ? -3.463 9.761 13.533 1.00 87.81 94 ILE A C 1
ATOM 727 O O . ILE A 1 94 ? -3.558 9.522 14.741 1.00 87.81 94 ILE A O 1
ATOM 731 N N . SER A 1 95 ? -3.487 11.008 13.054 1.00 87.00 95 SER A N 1
ATOM 732 C CA . SER A 1 95 ? -3.764 12.181 13.891 1.00 87.00 95 SER A CA 1
ATOM 733 C C . SER A 1 95 ? -5.249 12.543 13.830 1.00 87.00 95 SER A C 1
ATOM 735 O O . SER A 1 95 ? -5.799 12.800 12.762 1.00 87.00 95 SER A O 1
ATOM 737 N N . LEU A 1 96 ? -5.902 12.565 14.995 1.00 87.88 96 LEU A N 1
ATOM 738 C CA . LEU A 1 96 ? -7.329 12.887 15.158 1.00 87.88 96 LEU A CA 1
ATOM 739 C C . LEU A 1 96 ? -7.545 14.221 15.892 1.00 87.88 96 LEU A C 1
ATOM 741 O O . LEU A 1 96 ? -8.619 14.459 16.449 1.00 87.88 96 LEU A O 1
ATOM 745 N N . GLU A 1 97 ? -6.535 15.092 15.913 1.00 81.75 97 GLU A N 1
ATOM 746 C CA . GLU A 1 97 ? -6.528 16.327 16.714 1.00 81.75 97 GLU A CA 1
ATOM 747 C C . GLU A 1 97 ? -7.641 17.308 16.338 1.00 81.75 97 GLU A C 1
ATOM 749 O O . GLU A 1 97 ? -8.233 17.935 17.210 1.00 81.75 97 GLU A O 1
ATOM 754 N N . LYS A 1 98 ? -7.974 17.400 15.049 1.00 83.88 98 LYS A N 1
ATOM 755 C CA . LYS A 1 98 ? -9.010 18.310 14.534 1.00 83.88 98 LYS A CA 1
ATOM 756 C C . LYS A 1 98 ? -10.411 17.692 14.494 1.00 83.88 98 LYS A C 1
ATOM 758 O O . LYS A 1 98 ? -11.286 18.236 13.831 1.00 83.88 98 LYS A O 1
ATOM 763 N N . SER A 1 99 ? -10.622 16.537 15.128 1.00 81.12 99 SER A N 1
ATOM 764 C CA . SER A 1 99 ? -11.921 15.856 15.093 1.00 81.12 99 SER A CA 1
ATOM 765 C C . SER A 1 99 ? -12.765 16.158 16.335 1.00 81.12 99 SER A C 1
ATOM 767 O O . SER A 1 99 ? -12.315 15.970 17.471 1.00 81.12 99 SER A O 1
ATOM 769 N N . ASP A 1 100 ? -14.026 16.537 16.111 1.00 83.81 100 ASP A N 1
ATOM 770 C CA . ASP A 1 100 ? -15.064 16.742 17.138 1.00 83.81 100 ASP A CA 1
ATOM 771 C C . ASP A 1 100 ? -15.642 15.409 17.666 1.00 83.81 100 ASP A C 1
ATOM 773 O O . ASP A 1 100 ? -16.823 15.287 17.988 1.00 83.81 100 ASP A O 1
ATOM 777 N N . LEU A 1 101 ? -14.817 14.361 17.706 1.00 86.69 101 LEU A N 1
ATOM 778 C CA . LEU A 1 101 ? -15.205 13.028 18.162 1.00 86.69 101 LEU A CA 1
ATOM 779 C C . LEU A 1 101 ? -14.947 12.871 19.663 1.00 86.69 101 LEU A C 1
ATOM 781 O O . LEU A 1 101 ? -14.018 13.468 20.214 1.00 86.69 101 LEU A O 1
ATOM 785 N N . SER A 1 102 ? -15.743 12.022 20.315 1.00 89.44 102 SER A N 1
ATOM 786 C CA . SER A 1 102 ? -15.499 11.637 21.705 1.00 89.44 102 SER A CA 1
ATOM 787 C C . SER A 1 102 ? -14.206 10.829 21.833 1.00 89.44 102 SER A C 1
ATOM 789 O O . SER A 1 102 ? -13.820 10.099 20.916 1.00 89.44 102 SER A O 1
ATOM 791 N N . ASP A 1 103 ? -13.547 10.928 22.988 1.00 87.25 103 ASP A N 1
ATOM 792 C CA . ASP A 1 103 ? -12.242 10.291 23.209 1.00 87.25 103 ASP A CA 1
ATOM 793 C C . ASP A 1 103 ? -12.290 8.768 23.037 1.00 87.25 103 ASP A C 1
ATOM 795 O O . ASP A 1 103 ? -11.385 8.188 22.444 1.00 87.25 103 ASP A O 1
ATOM 799 N N . ASN A 1 104 ? -13.397 8.132 23.431 1.00 90.75 104 ASN A N 1
ATOM 800 C CA . ASN A 1 104 ? -13.609 6.693 23.248 1.00 90.75 104 ASN A CA 1
ATOM 801 C C . ASN A 1 104 ? -13.632 6.289 21.756 1.00 90.75 104 ASN A C 1
ATOM 803 O O . ASN A 1 104 ? -13.036 5.291 21.351 1.00 90.75 104 ASN A O 1
ATOM 807 N N . ILE A 1 105 ? -14.274 7.096 20.902 1.00 89.00 105 ILE A N 1
ATOM 808 C CA . ILE A 1 105 ? -14.294 6.841 19.454 1.00 89.00 105 ILE A CA 1
ATOM 809 C C . ILE A 1 105 ? -12.905 7.085 18.858 1.00 89.00 105 ILE A C 1
ATOM 811 O O . ILE A 1 105 ? -12.448 6.297 18.033 1.00 89.00 105 ILE A O 1
ATOM 815 N N . LYS A 1 106 ? -12.202 8.137 19.297 1.00 89.06 106 LYS A N 1
ATOM 816 C CA . LYS A 1 106 ? -10.829 8.417 18.851 1.00 89.06 106 LYS A CA 1
ATOM 817 C C . LYS A 1 106 ? -9.880 7.268 19.192 1.00 89.06 106 LYS A C 1
ATOM 819 O O . LYS A 1 106 ? -9.066 6.886 18.356 1.00 89.06 106 LYS A O 1
ATOM 824 N N . GLU A 1 107 ? -9.985 6.713 20.394 1.00 90.38 107 GLU A N 1
ATOM 825 C CA . GLU A 1 107 ? -9.187 5.564 20.828 1.00 90.38 107 GLU A CA 1
ATOM 826 C C . GLU A 1 107 ? -9.528 4.295 20.040 1.00 90.38 107 GLU A C 1
ATOM 828 O O . GLU A 1 107 ? -8.626 3.592 19.578 1.00 90.38 107 GLU A O 1
ATOM 833 N N . SER A 1 108 ? -10.817 4.051 19.790 1.00 90.44 108 SER A N 1
ATOM 834 C CA . SER A 1 108 ? -11.263 2.936 18.949 1.00 90.44 108 SER A CA 1
ATOM 835 C C . SER A 1 108 ? -10.678 3.036 17.534 1.00 90.44 108 SER A C 1
ATOM 837 O O . SER A 1 108 ? -10.090 2.079 17.043 1.00 90.44 108 SER A O 1
ATOM 839 N N . ILE A 1 109 ? -10.735 4.216 16.902 1.00 90.44 109 ILE A N 1
ATOM 840 C CA . ILE A 1 109 ? -10.163 4.442 15.562 1.00 90.44 109 ILE A CA 1
ATOM 841 C C . ILE A 1 109 ? -8.649 4.214 15.557 1.00 90.44 109 ILE A C 1
ATOM 843 O O . ILE A 1 109 ? -8.124 3.595 14.635 1.00 90.44 109 ILE A O 1
ATOM 847 N N . LYS A 1 110 ? -7.931 4.698 16.577 1.00 90.69 110 LYS A N 1
ATOM 848 C CA . LYS A 1 110 ? -6.480 4.484 16.694 1.00 90.69 110 LYS A CA 1
ATOM 849 C C . LYS A 1 110 ? -6.131 2.999 16.824 1.00 90.69 110 LYS A C 1
ATOM 851 O O . LYS A 1 110 ? -5.163 2.550 16.209 1.00 90.69 110 LYS A O 1
ATOM 856 N N . THR A 1 111 ? -6.923 2.250 17.590 1.00 90.75 111 THR A N 1
ATOM 857 C CA . THR A 1 111 ? -6.765 0.799 17.756 1.00 90.75 111 THR A CA 1
ATOM 858 C C . THR A 1 111 ? -6.961 0.073 16.427 1.00 90.75 111 THR A C 1
ATOM 860 O O . THR A 1 111 ? -6.068 -0.651 15.993 1.00 90.75 111 THR A O 1
ATOM 863 N N . GLU A 1 112 ? -8.065 0.346 15.728 1.00 90.00 112 GLU A N 1
ATOM 864 C CA . GLU A 1 112 ? -8.359 -0.269 14.426 1.00 90.00 112 GLU A CA 1
ATOM 865 C C . GLU A 1 112 ? -7.333 0.121 13.352 1.00 90.00 112 GLU A C 1
ATOM 867 O O . GLU A 1 112 ? -6.909 -0.713 12.557 1.00 90.00 112 GLU A O 1
ATOM 872 N N . PHE A 1 113 ? -6.856 1.368 13.348 1.00 90.75 113 PHE A N 1
ATOM 873 C CA . PHE A 1 113 ? -5.802 1.800 12.430 1.00 90.75 113 PHE A CA 1
ATOM 874 C C . PHE A 1 113 ? -4.488 1.049 12.674 1.00 90.75 113 PHE A C 1
ATOM 876 O O . PHE A 1 113 ? -3.821 0.630 11.730 1.00 90.75 113 PHE A O 1
ATOM 883 N N . THR A 1 114 ? -4.126 0.839 13.940 1.00 89.31 114 THR A N 1
ATOM 884 C CA . THR A 1 114 ? -2.931 0.063 14.301 1.00 89.31 114 THR A CA 1
ATOM 885 C C . THR A 1 114 ? -3.062 -1.387 13.838 1.00 89.31 114 THR A C 1
ATOM 887 O O . THR A 1 114 ? -2.098 -1.961 13.327 1.00 89.31 114 THR A O 1
ATOM 890 N N . GLU A 1 115 ? -4.259 -1.962 13.952 1.00 88.56 115 GLU A N 1
ATOM 891 C CA . GLU A 1 115 ? -4.546 -3.306 13.459 1.00 88.56 115 GLU A CA 1
ATOM 892 C C . GLU A 1 115 ? -4.458 -3.392 11.927 1.00 88.56 115 GLU A C 1
ATOM 894 O O . GLU A 1 115 ? -3.851 -4.323 11.407 1.00 88.56 115 GLU A O 1
ATOM 899 N N . LEU A 1 116 ? -4.946 -2.393 11.185 1.00 88.62 116 LEU A N 1
ATOM 900 C CA . LEU A 1 116 ? -4.793 -2.335 9.724 1.00 88.62 116 LEU A CA 1
ATOM 901 C C . LEU A 1 116 ? -3.323 -2.276 9.287 1.00 88.62 116 LEU A C 1
ATOM 903 O O . LEU A 1 116 ? -2.910 -3.012 8.390 1.00 88.62 116 LEU A O 1
ATOM 907 N N . VAL A 1 117 ? -2.515 -1.438 9.942 1.00 88.19 117 VAL A N 1
ATOM 908 C CA . VAL A 1 117 ? -1.068 -1.343 9.677 1.00 88.19 117 VAL A CA 1
ATOM 909 C C . VAL A 1 117 ? -0.372 -2.676 9.980 1.00 88.19 117 VAL A C 1
ATOM 911 O O . VAL A 1 117 ? 0.554 -3.070 9.265 1.00 88.19 117 VAL A O 1
ATOM 914 N N . ARG A 1 118 ? -0.843 -3.402 11.005 1.00 86.69 118 ARG A N 1
ATOM 915 C CA . ARG A 1 118 ? -0.381 -4.755 11.343 1.00 86.69 118 ARG A CA 1
ATOM 916 C C . ARG A 1 118 ? -0.776 -5.783 10.280 1.00 86.69 118 ARG A C 1
ATOM 918 O O . ARG A 1 118 ? 0.066 -6.593 9.909 1.00 86.69 118 ARG A O 1
ATOM 925 N N . LEU A 1 119 ? -2.014 -5.748 9.779 1.00 87.25 119 LEU A N 1
ATOM 926 C CA . LEU A 1 119 ? -2.507 -6.655 8.733 1.00 87.25 119 LEU A CA 1
ATOM 927 C C 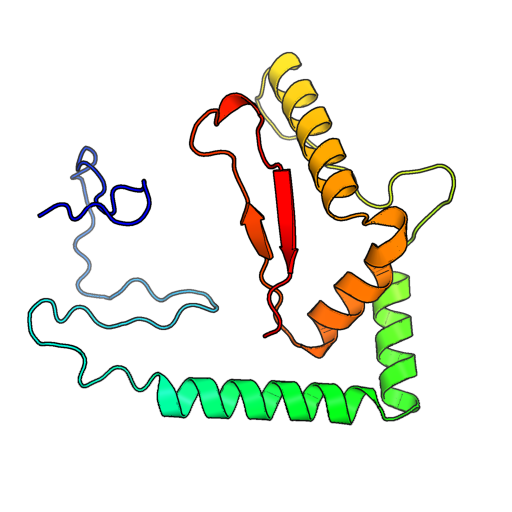. LEU A 1 119 ? -1.757 -6.487 7.407 1.00 87.25 119 LEU A C 1
ATOM 929 O O . LEU A 1 119 ? -1.519 -7.473 6.715 1.00 87.25 119 LEU A O 1
ATOM 933 N N . LEU A 1 120 ? -1.353 -5.260 7.073 1.00 85.69 120 LEU A N 1
ATOM 934 C CA . LEU A 1 120 ? -0.521 -4.971 5.900 1.00 85.69 120 LEU A CA 1
ATOM 935 C C . LEU A 1 120 ? 0.957 -5.354 6.083 1.00 85.69 120 LEU A C 1
ATOM 937 O O . LEU A 1 120 ? 1.731 -5.231 5.137 1.00 85.69 120 LEU A O 1
ATOM 941 N N . ASP A 1 121 ? 1.366 -5.771 7.287 1.00 85.81 121 ASP A N 1
ATOM 942 C CA . ASP A 1 121 ? 2.766 -5.997 7.677 1.00 85.81 121 ASP A CA 1
ATOM 943 C C . ASP A 1 121 ? 3.688 -4.832 7.259 1.00 85.81 121 ASP A C 1
ATOM 945 O O . ASP A 1 121 ? 4.823 -4.999 6.796 1.00 85.81 121 ASP A O 1
ATOM 949 N N . PHE A 1 122 ? 3.177 -3.604 7.411 1.00 84.56 122 PHE A N 1
ATOM 950 C CA . PHE A 1 122 ? 3.792 -2.404 6.840 1.00 84.56 122 PHE A CA 1
ATOM 951 C C . PHE A 1 122 ? 5.183 -2.123 7.422 1.00 84.56 122 PHE A C 1
ATOM 953 O O . PHE A 1 122 ? 6.035 -1.533 6.767 1.00 84.56 122 PHE A O 1
ATOM 960 N N . ARG A 1 123 ? 5.468 -2.599 8.639 1.00 80.50 123 ARG A N 1
ATOM 961 C CA . ARG A 1 123 ? 6.801 -2.479 9.247 1.00 80.50 123 ARG A CA 1
ATOM 962 C C . ARG A 1 123 ? 7.876 -3.221 8.449 1.00 80.50 123 ARG A C 1
ATOM 964 O O . ARG A 1 123 ? 9.021 -2.784 8.434 1.00 80.50 123 ARG A O 1
ATOM 971 N N . LYS A 1 124 ? 7.526 -4.352 7.836 1.00 83.19 124 LYS A N 1
ATOM 972 C CA . LYS A 1 124 ? 8.466 -5.198 7.096 1.00 83.19 124 LYS A CA 1
ATOM 973 C C . LYS A 1 124 ? 8.413 -4.933 5.597 1.00 83.19 124 LYS A C 1
ATOM 975 O O . LYS A 1 124 ? 9.453 -4.935 4.951 1.00 83.19 124 LYS A O 1
ATOM 980 N N . VAL A 1 125 ? 7.210 -4.741 5.057 1.00 86.31 125 VAL A N 1
ATOM 981 C CA . VAL A 1 125 ? 6.966 -4.678 3.607 1.00 86.31 125 VAL A CA 1
ATOM 982 C C . VAL A 1 125 ? 6.613 -3.260 3.141 1.00 86.31 125 VAL A C 1
ATOM 984 O O . VAL A 1 125 ? 6.477 -3.038 1.948 1.00 86.31 125 VAL A O 1
ATOM 987 N N . GLY A 1 126 ? 6.502 -2.272 4.035 1.00 85.19 126 GLY A N 1
ATOM 988 C CA . GLY A 1 126 ? 6.040 -0.920 3.690 1.00 85.19 126 GLY A CA 1
ATOM 989 C C . GLY A 1 126 ? 6.875 -0.226 2.614 1.00 85.19 126 GLY A C 1
ATOM 990 O O . GLY A 1 126 ? 6.303 0.383 1.714 1.00 85.19 126 GLY A O 1
ATOM 991 N N . TYR A 1 127 ? 8.202 -0.391 2.657 1.00 88.62 127 TYR A N 1
ATOM 992 C CA . TYR A 1 127 ? 9.103 0.129 1.623 1.00 88.62 127 TYR A CA 1
ATOM 993 C C . TYR A 1 127 ? 8.760 -0.441 0.240 1.00 88.62 127 TYR A C 1
ATOM 995 O O . TYR A 1 127 ? 8.439 0.296 -0.687 1.00 88.62 127 TYR A O 1
ATOM 1003 N N . GLU A 1 128 ? 8.732 -1.770 0.129 1.00 88.44 128 GLU A N 1
ATOM 1004 C CA . GLU A 1 128 ? 8.397 -2.481 -1.109 1.00 88.44 128 GLU A CA 1
ATOM 1005 C C . GLU A 1 128 ? 6.973 -2.184 -1.588 1.00 88.44 128 GLU A C 1
ATOM 1007 O O . GLU A 1 128 ? 6.712 -2.109 -2.787 1.00 88.44 128 GLU A O 1
ATOM 1012 N N . LEU A 1 129 ? 6.037 -2.011 -0.655 1.00 89.50 129 LEU A N 1
ATOM 1013 C CA . LEU A 1 129 ? 4.646 -1.716 -0.966 1.00 89.50 129 LEU A CA 1
ATOM 1014 C C . LEU A 1 129 ? 4.515 -0.352 -1.645 1.00 89.50 129 LEU A C 1
ATOM 1016 O O . LEU A 1 129 ? 3.861 -0.233 -2.679 1.00 89.50 129 LEU A O 1
ATOM 1020 N N . VAL A 1 130 ? 5.174 0.669 -1.101 1.00 90.19 130 VAL A N 1
ATOM 1021 C CA . VAL A 1 130 ? 5.149 2.009 -1.693 1.00 90.19 130 VAL A CA 1
ATOM 1022 C C . VAL A 1 130 ? 6.003 2.090 -2.946 1.00 90.19 130 VAL A C 1
ATOM 1024 O O . VAL A 1 130 ? 5.578 2.749 -3.889 1.00 90.19 130 VAL A O 1
ATOM 1027 N N . LYS A 1 131 ? 7.109 1.339 -3.030 1.00 91.00 131 LYS A N 1
ATOM 1028 C CA . LYS A 1 131 ? 7.866 1.180 -4.280 1.00 91.00 131 LYS A CA 1
ATOM 1029 C C . LYS A 1 131 ? 6.983 0.668 -5.407 1.00 91.00 131 LYS A C 1
ATOM 1031 O O . LYS A 1 131 ? 6.916 1.283 -6.466 1.00 91.00 131 LYS A O 1
ATOM 1036 N N . LYS A 1 132 ? 6.247 -0.418 -5.159 1.00 90.50 132 LYS A N 1
ATOM 1037 C CA . LYS A 1 132 ? 5.314 -0.988 -6.138 1.00 90.50 132 LYS A CA 1
ATOM 1038 C C . LYS A 1 132 ? 4.212 -0.012 -6.515 1.00 90.50 132 LYS A C 1
ATOM 1040 O O . LYS A 1 132 ? 3.953 0.158 -7.695 1.00 90.50 132 LYS A O 1
ATOM 1045 N N . TRP A 1 133 ? 3.601 0.664 -5.542 1.00 91.62 133 TRP A N 1
ATOM 1046 C CA . TRP A 1 133 ? 2.568 1.662 -5.828 1.00 91.62 133 TRP A CA 1
ATOM 1047 C C . TRP A 1 133 ? 3.105 2.831 -6.666 1.00 91.62 133 TRP A C 1
ATOM 1049 O O . TRP A 1 133 ? 2.434 3.272 -7.594 1.00 91.62 133 TRP A O 1
ATOM 1059 N N . TYR A 1 134 ? 4.315 3.306 -6.369 1.00 92.00 134 TYR A N 1
ATOM 1060 C CA . TYR A 1 134 ? 4.942 4.416 -7.079 1.00 92.00 134 TYR A CA 1
ATOM 1061 C C . TYR A 1 134 ? 5.313 4.049 -8.523 1.00 92.00 134 TYR A C 1
ATOM 1063 O O . TYR A 1 134 ? 5.086 4.843 -9.431 1.00 92.00 134 TYR A O 1
ATOM 1071 N N . VAL A 1 135 ? 5.837 2.838 -8.743 1.00 90.62 135 VAL A N 1
ATOM 1072 C CA . VAL A 1 135 ? 6.209 2.345 -10.080 1.00 90.62 135 VAL A CA 1
ATOM 1073 C C . VAL A 1 135 ? 4.978 1.967 -10.903 1.00 90.62 135 VAL A C 1
ATOM 1075 O O . VAL A 1 135 ? 4.862 2.373 -12.055 1.00 90.62 135 VAL A O 1
ATOM 1078 N N . ASP A 1 136 ? 4.037 1.223 -10.322 1.00 88.19 136 ASP A N 1
ATOM 1079 C CA . ASP A 1 136 ? 2.849 0.742 -11.038 1.00 88.19 136 ASP A CA 1
ATOM 1080 C C . ASP A 1 136 ? 1.773 1.840 -11.182 1.00 88.19 136 ASP A C 1
ATOM 1082 O O . ASP A 1 136 ? 0.802 1.683 -11.926 1.00 88.19 136 ASP A O 1
ATOM 1086 N N . GLY A 1 137 ? 1.914 2.952 -10.451 1.00 85.75 137 GLY A N 1
ATOM 1087 C CA . GLY A 1 137 ? 0.995 4.096 -10.421 1.00 85.75 137 GLY A CA 1
ATOM 1088 C C . GLY A 1 137 ? -0.343 3.821 -9.724 1.00 85.75 137 GLY A C 1
ATOM 1089 O O . GLY A 1 137 ? -1.117 4.742 -9.466 1.00 85.75 137 GLY A O 1
ATOM 1090 N N . ARG A 1 138 ? -0.634 2.557 -9.406 1.00 84.19 138 ARG A N 1
ATOM 1091 C CA . ARG A 1 138 ? -1.866 2.110 -8.756 1.00 84.19 138 ARG A CA 1
ATOM 1092 C C . ARG A 1 138 ? -1.593 0.896 -7.878 1.00 84.19 138 ARG A C 1
ATOM 1094 O O . ARG A 1 138 ? -0.673 0.123 -8.118 1.00 84.19 138 ARG A O 1
ATOM 1101 N N . MET A 1 139 ? -2.427 0.711 -6.864 1.00 87.06 139 MET A N 1
ATOM 1102 C CA . MET A 1 139 ? -2.413 -0.488 -6.033 1.00 87.06 139 MET A CA 1
ATOM 1103 C C . MET A 1 139 ? -3.815 -0.734 -5.492 1.00 87.06 139 MET A C 1
ATOM 1105 O O . MET A 1 139 ? -4.448 0.180 -4.963 1.00 87.06 139 MET A O 1
ATOM 1109 N N . TYR A 1 140 ? -4.289 -1.972 -5.605 1.00 87.38 140 TYR A N 1
ATOM 1110 C CA . TYR A 1 140 ? -5.600 -2.370 -5.109 1.00 87.38 140 TYR A CA 1
ATOM 1111 C C . TYR A 1 140 ? -5.466 -3.506 -4.103 1.00 87.38 140 TYR A C 1
ATOM 1113 O O . TYR A 1 140 ? -4.625 -4.394 -4.244 1.00 87.38 140 TYR A O 1
ATOM 1121 N N . PHE A 1 141 ? -6.334 -3.495 -3.096 1.00 87.06 141 PHE A N 1
ATOM 1122 C CA . PHE A 1 141 ? -6.427 -4.560 -2.107 1.00 87.06 141 PHE A CA 1
ATOM 1123 C C . PHE A 1 141 ? -7.838 -5.124 -2.092 1.00 87.06 141 PHE A C 1
ATOM 1125 O O . PHE A 1 141 ? -8.819 -4.387 -2.003 1.00 87.06 141 PHE A O 1
ATOM 1132 N N . HIS A 1 142 ? -7.935 -6.447 -2.128 1.00 86.06 142 HIS A N 1
ATOM 1133 C CA . HIS A 1 142 ? -9.164 -7.148 -1.818 1.00 86.06 142 HIS A CA 1
ATOM 1134 C C . HIS A 1 142 ? -9.295 -7.270 -0.298 1.00 86.06 142 HIS A C 1
ATOM 1136 O O . HIS A 1 142 ? -8.454 -7.885 0.363 1.00 86.06 142 HIS A O 1
ATOM 1142 N N . ILE A 1 143 ? -10.358 -6.679 0.243 1.00 87.56 143 ILE A N 1
ATOM 1143 C CA . ILE A 1 143 ? -10.700 -6.763 1.661 1.00 87.56 143 ILE A CA 1
ATOM 1144 C C . ILE A 1 143 ? -11.430 -8.077 1.912 1.00 87.56 143 ILE A C 1
ATOM 1146 O O . ILE A 1 143 ? -12.519 -8.290 1.384 1.00 87.56 143 ILE A O 1
ATOM 1150 N N . ILE A 1 144 ? -10.842 -8.946 2.731 1.00 84.19 144 ILE A N 1
ATOM 1151 C CA . ILE A 1 144 ? -11.428 -10.244 3.062 1.00 84.19 144 ILE A CA 1
ATOM 1152 C C . ILE A 1 144 ? -12.080 -10.158 4.438 1.00 84.19 144 ILE A C 1
ATOM 1154 O O . ILE A 1 144 ? -11.445 -9.809 5.437 1.00 84.19 144 ILE A O 1
ATOM 1158 N N . ILE A 1 145 ? -13.367 -10.494 4.471 1.00 86.50 145 ILE A N 1
ATOM 1159 C CA . ILE A 1 145 ? -14.214 -10.476 5.662 1.00 86.50 145 ILE A CA 1
ATOM 1160 C C . ILE A 1 145 ? -14.879 -11.840 5.870 1.00 86.50 145 ILE A C 1
ATOM 1162 O O . ILE A 1 145 ? -15.061 -12.615 4.933 1.00 86.50 145 ILE A O 1
ATOM 1166 N N . ASP A 1 146 ? -15.235 -12.143 7.118 1.00 84.06 146 ASP A N 1
ATOM 1167 C CA . ASP A 1 146 ? -16.054 -13.311 7.455 1.00 84.06 146 ASP A CA 1
ATOM 1168 C C . ASP A 1 146 ? -17.541 -12.944 7.347 1.00 84.06 146 ASP A C 1
ATOM 1170 O O . ASP A 1 146 ? -18.107 -12.363 8.275 1.00 84.06 146 ASP A O 1
ATOM 1174 N N . ASP A 1 147 ? -18.190 -13.310 6.240 1.00 82.62 147 ASP A N 1
ATOM 1175 C CA . ASP A 1 147 ? -19.615 -13.017 6.009 1.00 82.62 147 ASP A CA 1
ATOM 1176 C C . ASP A 1 147 ? -20.534 -13.602 7.092 1.00 82.62 147 ASP A C 1
ATOM 1178 O O . ASP A 1 147 ? -21.615 -13.078 7.366 1.00 82.62 147 ASP A O 1
ATOM 1182 N N . LYS A 1 148 ? -20.118 -14.698 7.741 1.00 86.19 148 LYS A N 1
ATOM 1183 C CA . LYS A 1 148 ? -20.908 -15.343 8.799 1.00 86.19 148 LYS A CA 1
ATOM 1184 C C . LYS A 1 148 ? -20.766 -14.625 10.134 1.00 86.19 148 LYS A C 1
ATOM 1186 O O . LYS A 1 148 ? -21.643 -14.753 10.989 1.00 86.19 148 LYS A O 1
ATOM 1191 N N . ASN A 1 149 ? -19.671 -13.898 10.339 1.00 85.00 149 ASN A N 1
ATOM 1192 C CA . ASN A 1 149 ? -19.425 -13.152 11.561 1.00 85.00 149 ASN A CA 1
ATOM 1193 C C . ASN A 1 149 ? -18.682 -11.833 11.277 1.00 85.00 149 ASN A C 1
ATOM 1195 O O . ASN A 1 149 ? -17.489 -11.718 11.577 1.00 85.00 149 ASN A O 1
ATOM 1199 N N . PRO A 1 150 ? -19.394 -10.800 10.789 1.00 81.06 150 PRO A N 1
ATOM 1200 C CA . PRO A 1 150 ? -18.783 -9.528 10.399 1.00 81.06 150 PRO A CA 1
ATOM 1201 C C . PRO A 1 150 ? -18.162 -8.770 11.582 1.00 81.06 150 PRO A C 1
ATOM 1203 O O . PRO A 1 150 ? -17.339 -7.881 11.389 1.00 81.06 150 PRO A O 1
ATOM 1206 N N . LYS A 1 151 ? -18.499 -9.138 12.828 1.00 83.81 151 LYS A N 1
ATOM 1207 C CA . LYS A 1 151 ? -17.894 -8.549 14.034 1.00 83.81 151 LYS A CA 1
ATOM 1208 C C . LYS A 1 151 ? -16.427 -8.930 14.227 1.00 83.81 151 LYS A C 1
ATOM 1210 O O . LYS A 1 151 ? -15.761 -8.307 15.043 1.00 83.81 151 LYS A O 1
ATOM 1215 N N . ARG A 1 152 ? -15.932 -9.952 13.519 1.00 80.31 152 ARG A N 1
ATOM 1216 C CA . ARG A 1 152 ? -14.504 -10.304 13.525 1.00 80.31 152 ARG A CA 1
ATOM 1217 C C . ARG A 1 152 ? -13.643 -9.275 12.791 1.00 80.31 152 ARG A C 1
ATOM 1219 O O . ARG A 1 152 ? -12.428 -9.340 12.925 1.00 80.31 152 ARG A O 1
ATOM 1226 N N . GLY A 1 153 ? -14.263 -8.346 12.062 1.00 81.94 153 GLY A N 1
ATOM 1227 C CA . GLY A 1 153 ? -13.563 -7.304 11.329 1.00 81.94 153 GLY A CA 1
ATOM 1228 C C . GLY A 1 153 ? -12.886 -7.833 10.068 1.00 81.94 153 GLY A C 1
ATOM 1229 O O . GLY A 1 153 ? -13.280 -8.856 9.500 1.00 81.94 153 GLY A O 1
ATOM 1230 N N . ILE A 1 154 ? -11.880 -7.090 9.619 1.00 85.06 154 ILE A N 1
ATOM 1231 C CA . ILE A 1 154 ? -11.098 -7.408 8.425 1.00 85.06 154 ILE A CA 1
ATOM 1232 C C . ILE A 1 154 ? -10.102 -8.509 8.786 1.00 85.06 154 ILE A C 1
ATOM 1234 O O . ILE A 1 154 ? -9.336 -8.369 9.736 1.00 85.06 154 ILE A O 1
ATOM 1238 N N . LEU A 1 155 ? -10.124 -9.611 8.038 1.00 83.38 155 LEU A N 1
ATOM 1239 C CA . LEU A 1 155 ? -9.246 -10.753 8.294 1.00 83.38 155 LEU A CA 1
ATOM 1240 C C . LEU A 1 155 ? -7.892 -10.594 7.609 1.00 83.38 155 LEU A C 1
ATOM 1242 O O . LEU A 1 155 ? -6.855 -10.857 8.209 1.00 83.38 155 LEU A O 1
ATOM 1246 N N . GLU A 1 156 ? -7.911 -10.203 6.339 1.00 83.50 156 GLU A N 1
ATOM 1247 C CA . GLU A 1 156 ? -6.713 -10.007 5.533 1.00 83.50 156 GLU A CA 1
ATOM 1248 C C . GLU A 1 156 ? -6.986 -8.975 4.430 1.00 83.50 156 GLU A C 1
ATOM 1250 O O . GLU A 1 156 ? -8.111 -8.831 3.939 1.00 83.50 156 GLU A O 1
ATOM 1255 N N . LEU A 1 157 ? -5.933 -8.260 4.041 1.00 85.12 157 LEU A N 1
ATOM 1256 C CA . LEU A 1 157 ? -5.916 -7.399 2.866 1.00 85.12 157 LEU A CA 1
ATOM 1257 C C . LEU A 1 157 ? -5.025 -8.071 1.831 1.00 85.12 157 LEU A C 1
ATOM 1259 O O . LEU A 1 157 ? -3.809 -8.145 2.000 1.00 85.12 157 LEU A O 1
ATOM 1263 N N . ARG A 1 158 ? -5.633 -8.599 0.770 1.00 85.44 158 ARG A N 1
ATOM 1264 C CA . ARG A 1 158 ? -4.888 -9.287 -0.283 1.00 85.44 158 ARG A CA 1
ATOM 1265 C C . ARG A 1 158 ? -4.555 -8.307 -1.404 1.00 85.44 158 ARG A C 1
ATOM 1267 O O . ARG A 1 158 ? -5.495 -7.803 -2.020 1.00 85.44 158 ARG A O 1
ATOM 1274 N N . PRO A 1 159 ? -3.271 -8.041 -1.698 1.00 84.88 159 PRO A N 1
ATOM 1275 C CA . PRO A 1 159 ? -2.916 -7.199 -2.831 1.00 84.88 159 PRO A CA 1
ATOM 1276 C C . PRO A 1 159 ? -3.363 -7.865 -4.137 1.00 84.88 159 PRO A C 1
ATOM 1278 O O . PRO A 1 159 ? -3.229 -9.081 -4.300 1.00 84.88 159 PRO A O 1
ATOM 1281 N N . ILE A 1 160 ? -3.911 -7.065 -5.045 1.00 86.62 160 ILE A N 1
ATOM 1282 C CA . ILE A 1 160 ? -4.246 -7.459 -6.414 1.00 86.62 160 ILE A CA 1
ATOM 1283 C C . ILE A 1 160 ? -3.144 -6.898 -7.311 1.00 86.62 160 ILE A C 1
ATOM 1285 O O . ILE A 1 160 ? -2.842 -5.708 -7.227 1.00 86.62 160 ILE A O 1
ATOM 1289 N N . ASP A 1 161 ? -2.536 -7.759 -8.127 1.00 79.12 161 ASP A N 1
ATOM 1290 C CA . ASP A 1 161 ? -1.554 -7.328 -9.127 1.00 79.12 161 ASP A CA 1
ATOM 1291 C C . ASP A 1 161 ? -2.290 -6.538 -10.224 1.00 79.12 161 ASP A C 1
ATOM 1293 O O . ASP A 1 161 ? -3.306 -7.043 -10.725 1.00 79.12 161 ASP A O 1
ATOM 1297 N N . PRO A 1 162 ? -1.866 -5.296 -10.512 1.00 75.75 162 PRO A N 1
ATOM 1298 C CA . PRO A 1 162 ? -2.481 -4.462 -11.536 1.00 75.75 162 PRO A CA 1
ATOM 1299 C C . PRO A 1 162 ? -2.232 -4.952 -12.971 1.00 75.75 162 PRO A C 1
ATOM 1301 O O . PRO A 1 162 ? -1.239 -5.673 -13.225 1.00 75.75 162 PRO A O 1
#

Foldseek 3Di:
DWDDDPNDTPDDPDPDPDDDPDVDDDPPPDDDDDPDPPPDDDDDPDPPPVVVVVLVVQLVVLVVQCPPPVNVVVLLVVLCVVFDADPVDDRDFDDCPPPPDDPVVVVVVRVVVVVVCVLVVCNVCVSVVVSSCVSSVDKAWDFDADPVCNVVPTDHTHIDDD